Protein AF-A0A844ZYN5-F1 (afdb_monomer)

Solvent-accessible surface area (backbone atoms only — not comparable to full-atom values): 4110 Å² total; per-residue (Å²): 138,80,82,76,80,76,76,74,76,75,71,77,75,56,63,70,60,70,46,42,62,61,50,52,49,51,52,51,51,52,52,53,49,50,56,67,71,50,77,84,39,77,67,58,52,50,52,50,53,62,65,45,45,62,58,52,52,50,51,50,54,53,62,75,74,102

Foldseek 3Di:
DDPPPDPPPPPPPPPLLVCLVVVVVVLVVVLVVCCVVVVPDPVVNVVVVVVCVVVVVVSVVSNVVD

Structure (mmCIF, N/CA/C/O backbone):
data_AF-A0A844ZYN5-F1
#
_entry.id   AF-A0A844ZYN5-F1
#
loop_
_atom_site.group_PDB
_atom_site.id
_atom_site.type_symbol
_atom_site.label_atom_id
_atom_site.label_alt_id
_atom_site.label_comp_id
_atom_site.label_asym_id
_atom_site.label_entity_id
_atom_site.label_seq_id
_atom_site.pdbx_PDB_ins_code
_atom_site.Cartn_x
_atom_site.Cartn_y
_atom_site.Cartn_z
_atom_site.occupancy
_atom_site.B_iso_or_equiv
_atom_site.auth_seq_id
_atom_site.auth_comp_id
_atom_site.auth_asym_id
_atom_site.auth_atom_id
_atom_site.pdbx_PDB_model_num
ATOM 1 N N . MET A 1 1 ? -30.550 2.426 46.183 1.00 55.66 1 MET A N 1
ATOM 2 C CA . MET A 1 1 ? -30.741 2.666 44.735 1.00 55.66 1 MET A CA 1
ATOM 3 C C . MET A 1 1 ? -29.393 2.436 44.061 1.00 55.66 1 MET A C 1
ATOM 5 O O . MET A 1 1 ? -28.486 3.219 44.297 1.00 55.66 1 MET A O 1
ATOM 9 N N . ILE A 1 2 ? -29.207 1.316 43.356 1.00 61.88 2 ILE A N 1
ATOM 10 C CA . ILE A 1 2 ? -27.927 0.947 42.721 1.00 61.88 2 ILE A CA 1
ATOM 11 C C . ILE A 1 2 ? -28.008 1.369 41.248 1.00 61.88 2 ILE A C 1
ATOM 13 O O . ILE A 1 2 ? -28.957 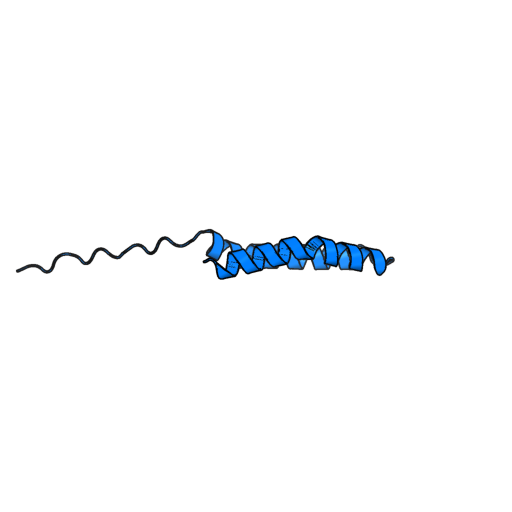0.956 40.578 1.00 61.88 2 ILE A O 1
ATOM 17 N N . PRO A 1 3 ? -27.084 2.195 40.726 1.00 56.41 3 PRO A N 1
ATOM 18 C CA . PRO A 1 3 ? -27.118 2.587 39.328 1.00 56.41 3 PRO A CA 1
ATOM 19 C C . PRO A 1 3 ? -26.760 1.376 38.466 1.00 56.41 3 PRO A C 1
ATOM 21 O O . PRO A 1 3 ? -25.701 0.766 38.625 1.00 56.41 3 PRO A O 1
ATOM 24 N N . ALA A 1 4 ? -27.686 1.022 37.577 1.00 60.03 4 ALA A N 1
ATOM 25 C CA . ALA A 1 4 ? -27.535 -0.048 36.608 1.00 60.03 4 ALA A CA 1
ATOM 26 C C . ALA A 1 4 ? -26.218 0.117 35.840 1.00 60.03 4 ALA A C 1
ATOM 28 O O . ALA A 1 4 ? -25.910 1.190 35.313 1.00 60.03 4 ALA A O 1
ATOM 29 N N . ALA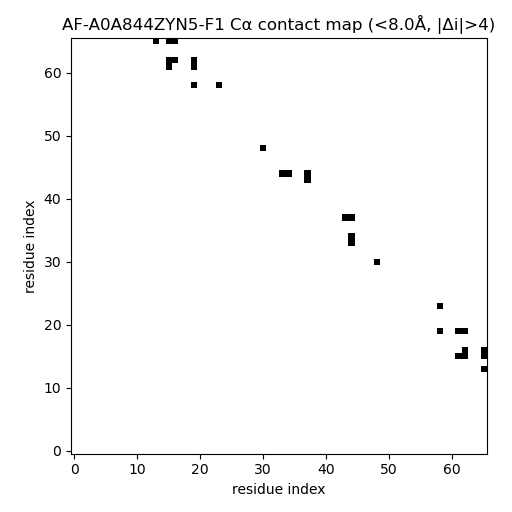 A 1 5 ? -25.440 -0.964 35.803 1.00 59.41 5 ALA A N 1
ATOM 30 C CA . ALA A 1 5 ? -24.193 -1.047 35.072 1.00 59.41 5 ALA A CA 1
ATOM 31 C C . ALA A 1 5 ? -24.423 -0.595 33.625 1.00 59.41 5 ALA A C 1
ATOM 33 O O . ALA A 1 5 ? -25.160 -1.214 32.858 1.00 59.41 5 ALA A O 1
ATOM 34 N N . ARG A 1 6 ? -23.795 0.524 33.261 1.00 61.50 6 ARG A N 1
ATOM 35 C CA . ARG A 1 6 ? -23.758 1.038 31.897 1.00 61.50 6 ARG A CA 1
ATOM 36 C C . ARG A 1 6 ? -23.105 -0.043 31.047 1.00 61.50 6 ARG A C 1
ATOM 38 O O . ARG A 1 6 ? -21.887 -0.200 31.098 1.00 61.50 6 ARG A O 1
ATOM 45 N N . HIS A 1 7 ? -23.910 -0.800 30.301 1.00 58.59 7 HIS A N 1
ATOM 46 C CA . HIS A 1 7 ? -23.424 -1.675 29.242 1.00 58.59 7 HIS A CA 1
ATOM 47 C C . HIS A 1 7 ? -22.449 -0.845 28.406 1.00 58.59 7 HIS A C 1
ATOM 49 O O . HIS A 1 7 ? -22.862 0.064 27.679 1.00 58.59 7 HIS A O 1
ATOM 55 N N . ARG A 1 8 ? -21.141 -1.101 28.548 1.00 61.97 8 ARG A N 1
ATOM 56 C CA . ARG A 1 8 ? -20.163 -0.622 27.579 1.00 61.97 8 ARG A CA 1
ATOM 57 C C . ARG A 1 8 ? -20.648 -1.229 26.277 1.00 61.97 8 ARG A C 1
ATOM 59 O O . ARG A 1 8 ? -20.573 -2.443 26.113 1.00 61.97 8 ARG A O 1
ATOM 66 N N . ARG A 1 9 ? -21.230 -0.411 25.397 1.00 59.53 9 ARG A N 1
ATOM 67 C CA . ARG A 1 9 ? -21.399 -0.799 24.003 1.00 59.53 9 ARG A CA 1
ATOM 68 C C . ARG A 1 9 ? -19.993 -1.162 23.562 1.00 59.53 9 ARG A C 1
ATOM 70 O O . ARG A 1 9 ? -19.151 -0.276 23.434 1.00 59.53 9 ARG A O 1
ATOM 77 N N . ALA A 1 10 ? -19.713 -2.458 23.475 1.00 59.84 10 ALA A N 1
ATOM 78 C CA . ALA A 1 10 ? -18.526 -2.943 22.817 1.00 59.84 10 ALA A CA 1
ATOM 79 C C . ALA A 1 10 ? -18.684 -2.427 21.392 1.00 59.84 10 ALA A C 1
ATOM 81 O O . ALA A 1 10 ? -19.501 -2.938 20.630 1.00 59.84 10 ALA A O 1
ATOM 82 N N . ALA A 1 11 ? -18.035 -1.301 21.096 1.00 62.22 11 ALA A N 1
ATOM 83 C CA . ALA A 1 11 ? -17.939 -0.816 19.740 1.00 62.22 11 ALA A CA 1
ATOM 84 C C . ALA A 1 11 ? -17.266 -1.960 18.993 1.00 62.22 11 ALA A C 1
ATOM 86 O O . ALA A 1 11 ? -16.115 -2.288 19.281 1.00 62.22 11 ALA A O 1
ATOM 87 N N . SER A 1 12 ? -18.033 -2.652 18.155 1.00 62.12 12 SER A N 1
ATOM 88 C CA . SER A 1 12 ? -17.544 -3.740 17.327 1.00 62.12 12 SER A CA 1
ATOM 89 C C . SER A 1 12 ? -16.383 -3.178 16.519 1.00 62.12 12 SER A C 1
ATOM 91 O O . SER A 1 12 ? -16.593 -2.375 15.608 1.00 62.12 12 SER A O 1
ATOM 93 N N . VAL A 1 13 ? -15.155 -3.506 16.921 1.00 64.94 13 VAL A N 1
ATOM 94 C CA . VAL A 1 13 ? -13.959 -3.045 16.226 1.00 64.94 13 VAL A CA 1
ATOM 95 C C . VAL A 1 13 ? -14.012 -3.688 14.855 1.00 64.94 13 VAL A C 1
ATOM 97 O O . VAL A 1 13 ? -13.952 -4.908 14.723 1.00 64.94 13 VAL A O 1
ATOM 100 N N . SER A 1 14 ? -14.211 -2.860 13.837 1.00 65.12 14 SER A N 1
ATOM 101 C CA . SER A 1 14 ? -14.311 -3.329 12.467 1.00 65.12 14 SER A CA 1
ATOM 102 C C . SER A 1 14 ? -12.942 -3.875 12.053 1.00 65.12 14 SER A C 1
ATOM 104 O O . SER A 1 14 ? -12.010 -3.105 11.829 1.00 65.12 14 SER A O 1
ATOM 106 N N . TYR A 1 15 ? -12.808 -5.203 11.971 1.00 69.94 15 TYR A N 1
ATOM 107 C CA . TYR A 1 15 ? -11.633 -5.907 11.441 1.00 69.94 15 TYR A CA 1
ATOM 108 C C . TYR A 1 15 ? -11.016 -5.272 10.181 1.00 69.94 15 TYR A C 1
ATOM 110 O O . TYR A 1 15 ? -9.791 -5.134 10.147 1.00 69.94 15 TYR A O 1
ATOM 118 N N . PRO A 1 16 ? -11.789 -4.808 9.175 1.00 68.00 16 PRO A N 1
ATOM 119 C CA . PRO A 1 16 ? -11.208 -4.132 8.013 1.00 68.00 16 PRO A CA 1
ATOM 120 C C . PRO A 1 16 ? -10.410 -2.866 8.355 1.00 68.00 16 PRO A C 1
ATOM 122 O O . PRO A 1 16 ? -9.445 -2.554 7.663 1.00 68.00 16 PRO A O 1
ATOM 125 N N . ARG A 1 17 ? -10.738 -2.167 9.449 1.00 69.06 17 ARG A N 1
ATOM 126 C CA . ARG A 1 17 ? -9.993 -0.983 9.903 1.00 69.06 17 ARG A CA 1
ATOM 127 C C . ARG A 1 17 ? -8.609 -1.342 10.441 1.00 69.06 17 ARG A C 1
ATOM 129 O O . ARG A 1 17 ? -7.668 -0.576 10.271 1.00 69.06 17 ARG A O 1
ATOM 136 N N . VAL A 1 18 ? -8.483 -2.513 11.061 1.00 78.50 18 VAL A N 1
ATOM 137 C CA . VAL A 1 18 ? -7.213 -3.012 11.610 1.00 78.50 18 VAL A CA 1
ATOM 138 C C . VAL A 1 18 ? -6.283 -3.484 10.488 1.00 78.50 18 VAL A C 1
ATOM 140 O O . VAL A 1 18 ? -5.080 -3.244 10.545 1.00 78.50 18 VAL A O 1
ATOM 143 N N . PHE A 1 19 ? -6.835 -4.091 9.432 1.00 78.69 19 PHE A N 1
ATOM 144 C CA . PHE A 1 19 ? -6.060 -4.592 8.291 1.00 78.69 19 PHE A CA 1
ATOM 145 C C . PHE A 1 19 ? -5.768 -3.551 7.201 1.00 78.69 19 PHE A C 1
ATOM 147 O O . PHE A 1 19 ? -4.958 -3.824 6.317 1.00 78.69 19 PHE A O 1
ATOM 154 N N . ALA A 1 20 ? -6.354 -2.352 7.271 1.00 78.19 20 ALA A N 1
ATOM 155 C CA . ALA A 1 20 ? -6.140 -1.303 6.274 1.00 78.19 20 ALA A CA 1
ATOM 156 C C . ALA A 1 20 ? -4.662 -0.892 6.150 1.00 78.19 20 ALA A C 1
ATOM 158 O O . ALA A 1 20 ? -4.124 -0.834 5.044 1.00 78.19 20 ALA A O 1
ATOM 159 N N . VAL A 1 21 ? -3.993 -0.647 7.282 1.00 80.00 21 VAL A N 1
ATOM 160 C CA . VAL A 1 21 ? -2.578 -0.240 7.306 1.00 80.00 21 VAL A CA 1
ATOM 161 C C . VAL A 1 21 ? -1.657 -1.364 6.797 1.00 80.00 21 VAL A C 1
ATOM 163 O O . VAL A 1 21 ? -0.879 -1.100 5.879 1.00 80.00 21 VAL A O 1
ATOM 166 N N . PRO A 1 22 ? -1.762 -2.619 7.285 1.00 84.44 22 PRO A N 1
ATOM 167 C CA . PRO A 1 22 ? -1.005 -3.743 6.728 1.00 84.44 22 PRO A CA 1
ATOM 168 C C . PRO A 1 22 ? -1.222 -3.964 5.226 1.00 84.44 22 PRO A C 1
ATOM 170 O O . PRO A 1 22 ? -0.261 -4.205 4.499 1.00 84.44 22 PRO A O 1
ATOM 173 N N . ALA A 1 23 ? -2.463 -3.860 4.739 1.00 81.25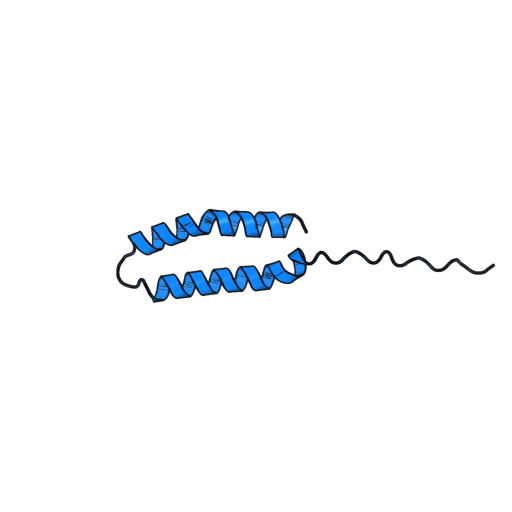 23 ALA A N 1
ATOM 174 C CA . ALA A 1 23 ? -2.772 -4.052 3.324 1.00 81.25 23 ALA A CA 1
ATOM 175 C C . ALA A 1 23 ? -2.167 -2.945 2.448 1.00 81.25 23 ALA A C 1
ATOM 177 O O . ALA A 1 23 ? -1.607 -3.233 1.392 1.00 81.25 23 ALA A O 1
ATOM 178 N N . ALA A 1 24 ? -2.226 -1.688 2.895 1.00 80.69 24 ALA A N 1
ATOM 179 C CA . ALA A 1 24 ? -1.597 -0.574 2.191 1.00 80.69 24 ALA A CA 1
ATOM 180 C C . ALA A 1 24 ? -0.073 -0.750 2.094 1.00 80.69 24 ALA A C 1
ATOM 182 O O . ALA A 1 24 ? 0.502 -0.522 1.030 1.00 80.69 24 ALA A O 1
ATOM 183 N N . LEU A 1 25 ? 0.567 -1.207 3.175 1.00 84.44 25 LEU A N 1
ATOM 184 C C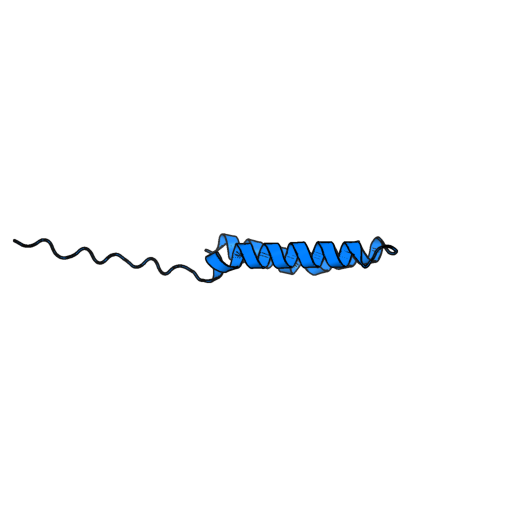A . LEU A 1 25 ? 1.998 -1.513 3.182 1.00 84.44 25 LEU A CA 1
ATOM 185 C C . LEU A 1 25 ? 2.338 -2.652 2.217 1.00 84.44 25 LEU A C 1
ATOM 187 O O . LEU A 1 25 ? 3.256 -2.500 1.419 1.00 84.44 25 LEU A O 1
ATOM 191 N N . LEU A 1 26 ? 1.569 -3.747 2.225 1.00 84.62 26 LEU A N 1
ATOM 192 C CA . LEU A 1 26 ? 1.749 -4.860 1.287 1.00 84.62 26 LEU A CA 1
ATOM 193 C C . LEU A 1 26 ? 1.690 -4.378 -0.170 1.00 84.62 26 LEU A C 1
ATOM 195 O O . LEU A 1 26 ? 2.564 -4.714 -0.966 1.00 84.62 26 LEU A O 1
ATOM 199 N N . LEU A 1 27 ? 0.685 -3.565 -0.511 1.00 82.25 27 LEU A N 1
ATOM 200 C CA . LEU A 1 27 ? 0.528 -3.008 -1.856 1.00 82.25 27 LEU A CA 1
ATOM 201 C C . LEU A 1 27 ? 1.691 -2.087 -2.235 1.00 82.25 27 LEU A C 1
ATOM 203 O O . LEU A 1 27 ? 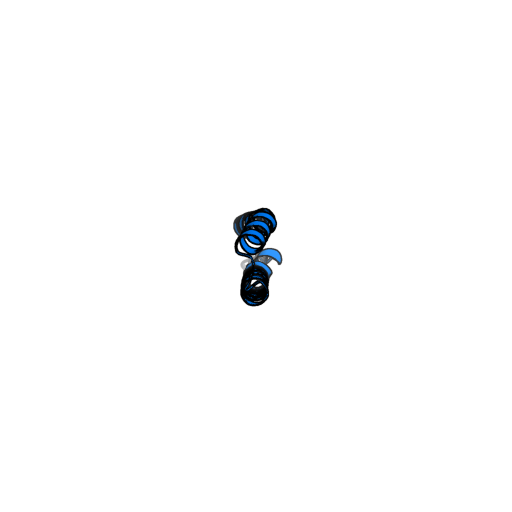2.208 -2.187 -3.346 1.00 82.25 27 LEU A O 1
ATOM 207 N N . ALA A 1 28 ? 2.131 -1.222 -1.318 1.00 83.38 28 ALA A N 1
ATOM 208 C CA . ALA A 1 28 ? 3.274 -0.343 -1.541 1.00 83.38 28 ALA A CA 1
ATOM 209 C C . ALA A 1 28 ? 4.569 -1.141 -1.766 1.00 83.38 28 ALA A C 1
ATOM 211 O O . ALA A 1 28 ? 5.340 -0.828 -2.673 1.00 83.38 28 ALA A O 1
ATOM 212 N N . THR A 1 29 ? 4.786 -2.204 -0.988 1.00 86.00 29 THR A N 1
ATOM 213 C CA . THR A 1 29 ? 5.936 -3.099 -1.145 1.00 86.00 29 THR A CA 1
ATOM 214 C C . THR A 1 29 ? 5.891 -3.849 -2.470 1.00 86.00 29 THR A C 1
ATOM 216 O O . THR A 1 29 ? 6.899 -3.881 -3.170 1.00 86.00 29 THR A O 1
ATOM 219 N N . LEU A 1 30 ? 4.742 -4.415 -2.851 1.00 83.50 30 LEU A N 1
ATOM 220 C CA . LEU A 1 30 ? 4.583 -5.090 -4.142 1.00 83.50 30 LEU A CA 1
ATOM 221 C C . LEU A 1 30 ? 4.837 -4.131 -5.306 1.00 83.50 30 LEU A C 1
ATOM 223 O O . LEU A 1 30 ? 5.562 -4.482 -6.230 1.00 83.50 30 LEU A O 1
ATOM 227 N N . ALA A 1 31 ? 4.307 -2.908 -5.236 1.00 79.12 31 ALA A N 1
ATOM 228 C CA . ALA A 1 31 ? 4.554 -1.887 -6.246 1.00 79.12 31 ALA A CA 1
ATOM 229 C C . ALA A 1 31 ? 6.048 -1.545 -6.351 1.00 79.12 31 ALA A C 1
ATOM 231 O O . ALA A 1 31 ? 6.601 -1.558 -7.448 1.00 79.12 31 ALA A O 1
ATOM 232 N N . GLY A 1 32 ? 6.723 -1.300 -5.223 1.00 80.00 32 GLY A N 1
ATOM 233 C CA . GLY A 1 32 ? 8.163 -1.030 -5.199 1.00 80.00 32 GLY A CA 1
ATOM 234 C C . GLY A 1 32 ? 8.998 -2.195 -5.738 1.00 80.00 32 GLY A C 1
ATOM 235 O O . GLY A 1 32 ? 9.951 -1.973 -6.482 1.00 80.00 32 GLY A O 1
ATOM 236 N N . LEU A 1 33 ? 8.609 -3.432 -5.421 1.00 84.44 33 LEU A N 1
ATOM 237 C CA . LEU A 1 33 ? 9.268 -4.641 -5.909 1.00 84.44 33 LEU A CA 1
ATOM 238 C C . LEU A 1 33 ? 9.119 -4.785 -7.425 1.00 84.44 33 LEU A C 1
ATOM 240 O O . LEU A 1 33 ? 10.109 -5.008 -8.113 1.00 84.44 33 LEU A O 1
ATOM 244 N N . VAL A 1 34 ? 7.904 -4.615 -7.949 1.00 77.25 34 VAL A N 1
ATOM 245 C CA . VAL A 1 34 ? 7.648 -4.643 -9.393 1.00 77.25 34 VAL A CA 1
ATOM 246 C C . VAL A 1 34 ? 8.461 -3.554 -10.089 1.00 77.25 34 VAL A C 1
ATOM 248 O O . VAL A 1 34 ? 9.183 -3.850 -11.029 1.00 77.25 34 VAL A O 1
ATOM 251 N N . ILE A 1 35 ? 8.443 -2.317 -9.585 1.00 74.25 35 ILE A N 1
ATOM 252 C CA . ILE A 1 35 ? 9.235 -1.214 -10.153 1.00 74.25 35 ILE A CA 1
ATOM 253 C C . ILE A 1 35 ? 10.734 -1.551 -10.178 1.00 74.25 35 ILE A C 1
ATOM 255 O O . ILE A 1 35 ? 11.396 -1.309 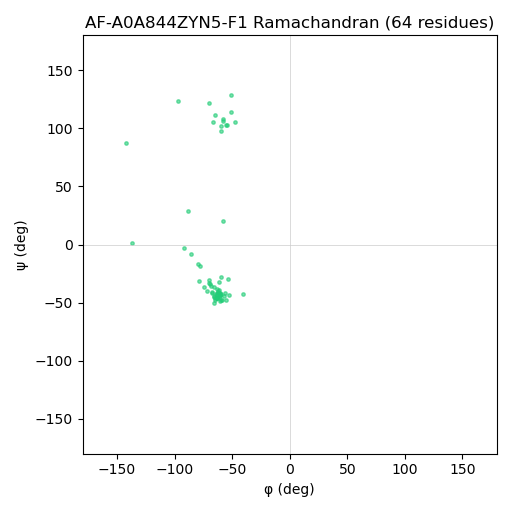-11.186 1.00 74.25 35 ILE A O 1
ATOM 259 N N . GLY A 1 36 ? 11.269 -2.116 -9.092 1.00 76.31 36 GLY A N 1
ATOM 260 C CA . GLY A 1 36 ? 12.680 -2.493 -8.996 1.00 76.31 36 GLY A CA 1
ATOM 261 C C . GLY A 1 36 ? 13.071 -3.657 -9.911 1.00 76.31 36 GLY A C 1
ATOM 262 O O . GLY A 1 36 ? 14.175 -3.660 -10.451 1.00 76.31 36 GLY A O 1
ATOM 263 N N . LEU A 1 37 ? 12.175 -4.628 -10.112 1.00 77.69 37 LEU A N 1
ATOM 264 C CA . LEU A 1 37 ? 12.412 -5.791 -10.973 1.00 77.69 37 LEU A CA 1
ATOM 265 C C . LEU A 1 37 ? 12.237 -5.470 -12.466 1.00 77.69 37 LEU A C 1
ATOM 267 O O . LEU A 1 37 ? 12.938 -6.039 -13.301 1.00 77.69 37 LEU A O 1
ATOM 271 N N . THR A 1 38 ? 11.355 -4.535 -12.821 1.00 74.25 38 THR A N 1
ATOM 272 C CA . THR A 1 38 ? 11.004 -4.208 -14.216 1.00 74.25 38 THR A CA 1
ATOM 273 C C . THR A 1 38 ? 11.920 -3.139 -14.838 1.00 74.25 38 THR A C 1
ATOM 275 O O . THR A 1 38 ? 11.519 -2.410 -15.744 1.00 74.25 38 THR A O 1
ATOM 278 N N . GLY A 1 39 ? 13.178 -3.039 -14.394 1.00 61.78 39 GLY A N 1
ATOM 279 C CA . GLY A 1 39 ? 14.169 -2.003 -14.745 1.00 61.78 39 GLY A CA 1
ATOM 280 C C . GLY A 1 39 ? 14.557 -1.811 -16.228 1.00 61.78 39 GLY A C 1
ATOM 281 O O . GLY A 1 39 ? 15.606 -1.236 -16.497 1.00 61.78 39 GLY A O 1
ATOM 282 N N . SER A 1 40 ? 13.757 -2.247 -17.206 1.00 68.19 40 SER A N 1
ATOM 283 C CA . SER A 1 40 ? 14.005 -2.046 -18.645 1.00 68.19 40 SER A CA 1
ATOM 284 C C . SER A 1 40 ? 12.783 -1.646 -19.497 1.00 68.19 40 SER A C 1
ATOM 286 O O . SER A 1 40 ? 12.941 -1.412 -20.694 1.00 68.19 40 SER A O 1
ATOM 288 N N . GLY A 1 41 ? 11.581 -1.468 -18.929 1.00 68.81 41 GLY A N 1
ATOM 289 C CA . GLY A 1 41 ? 10.388 -1.111 -19.712 1.00 68.81 41 GLY A CA 1
ATOM 290 C C . GLY A 1 41 ? 9.452 -0.134 -19.008 1.00 68.81 41 GLY A C 1
ATOM 291 O O . GLY A 1 41 ? 8.478 -0.548 -18.393 1.00 68.81 41 GLY A O 1
ATOM 292 N N . ALA A 1 42 ? 9.675 1.177 -19.151 1.00 69.50 42 ALA A N 1
ATOM 293 C CA . ALA A 1 42 ? 8.835 2.218 -18.533 1.00 69.50 42 ALA A CA 1
ATOM 294 C C . ALA A 1 42 ? 7.329 2.080 -18.853 1.00 69.50 42 ALA A C 1
ATOM 296 O O . ALA A 1 42 ? 6.479 2.437 -18.040 1.00 69.50 42 ALA A O 1
ATOM 297 N N . ARG A 1 43 ? 6.994 1.526 -20.027 1.00 70.38 43 ARG A N 1
ATOM 298 C CA . ARG A 1 43 ? 5.609 1.232 -20.431 1.00 70.38 43 ARG A CA 1
ATOM 299 C C . ARG A 1 43 ? 4.980 0.100 -19.621 1.00 70.38 43 ARG A C 1
ATOM 301 O O . ARG A 1 43 ? 3.789 0.163 -19.345 1.00 70.38 43 ARG A O 1
ATOM 308 N N . ASP A 1 44 ? 5.772 -0.891 -19.230 1.00 75.00 44 ASP A N 1
ATOM 309 C CA . ASP A 1 44 ? 5.309 -2.040 -18.453 1.00 75.00 44 ASP A CA 1
ATOM 310 C C . ASP A 1 44 ? 5.000 -1.629 -17.009 1.00 75.00 44 ASP A C 1
ATOM 312 O O . ASP A 1 44 ? 3.949 -1.962 -16.470 1.00 75.00 44 ASP A O 1
ATOM 316 N N . VAL A 1 45 ? 5.839 -0.760 -16.433 1.00 70.31 45 VAL A N 1
ATOM 317 C CA . VAL A 1 45 ? 5.584 -0.132 -15.126 1.00 70.31 45 VAL A CA 1
ATOM 318 C C . VAL A 1 45 ? 4.310 0.716 -15.154 1.00 70.31 45 VAL A C 1
ATOM 320 O O . VAL A 1 45 ? 3.480 0.615 -14.252 1.00 70.31 45 VAL A O 1
ATOM 323 N N . LEU A 1 46 ? 4.119 1.527 -16.200 1.00 76.38 46 LEU A N 1
ATOM 324 C CA . LEU A 1 46 ? 2.902 2.325 -16.382 1.00 76.38 46 LEU A CA 1
ATOM 325 C C . LEU A 1 46 ? 1.654 1.441 -16.490 1.00 76.38 46 LEU A C 1
ATOM 327 O O . LEU A 1 46 ? 0.653 1.721 -15.832 1.00 76.38 46 LEU A O 1
ATOM 331 N N . ALA A 1 47 ? 1.722 0.356 -17.265 1.00 78.31 47 ALA A N 1
ATOM 332 C CA . ALA A 1 47 ? 0.636 -0.613 -17.367 1.00 78.31 47 ALA A CA 1
ATOM 333 C C . ALA A 1 47 ? 0.323 -1.247 -16.002 1.00 78.31 47 ALA A C 1
ATOM 335 O O . ALA A 1 47 ? -0.841 -1.323 -15.612 1.00 78.31 47 ALA A O 1
ATOM 336 N N . TRP A 1 48 ? 1.351 -1.605 -15.230 1.00 74.94 48 TRP A N 1
ATOM 337 C CA . TRP A 1 48 ? 1.203 -2.155 -13.883 1.00 74.94 48 TRP A CA 1
ATOM 338 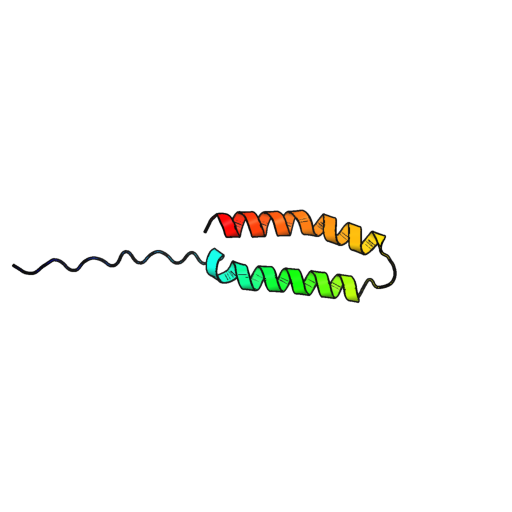C C . TRP A 1 48 ? 0.548 -1.178 -12.899 1.00 74.94 48 TRP A C 1
ATOM 340 O O . TRP A 1 48 ? -0.335 -1.566 -12.134 1.00 74.94 48 TRP A O 1
ATOM 350 N N . VAL A 1 49 ? 0.923 0.103 -12.940 1.00 75.94 49 VAL A N 1
ATOM 351 C CA . VAL A 1 49 ? 0.304 1.151 -12.111 1.00 75.94 49 VAL A CA 1
ATOM 352 C C . VAL A 1 49 ? -1.170 1.337 -12.472 1.00 75.94 49 VAL A C 1
ATOM 354 O O . VAL A 1 49 ? -2.012 1.425 -11.576 1.00 75.94 49 VAL A O 1
ATOM 357 N N . LEU A 1 50 ? -1.508 1.341 -13.767 1.00 82.00 50 LEU A N 1
ATOM 358 C CA . LEU A 1 50 ? -2.903 1.413 -14.207 1.00 82.00 50 LEU A CA 1
ATOM 359 C C . LEU A 1 50 ? -3.715 0.189 -13.754 1.00 82.00 50 LEU A C 1
ATOM 361 O O . LEU A 1 50 ? -4.865 0.343 -13.346 1.00 82.00 50 LEU A O 1
ATOM 365 N N . VAL A 1 51 ? -3.125 -1.009 -13.772 1.00 80.94 51 VAL A N 1
ATOM 366 C CA . VAL A 1 51 ? -3.770 -2.242 -13.286 1.00 80.94 51 VAL A CA 1
ATOM 367 C C . VAL A 1 51 ? -3.936 -2.246 -11.764 1.00 80.94 51 VAL A C 1
ATOM 369 O O . VAL A 1 51 ? -4.905 -2.811 -11.264 1.00 80.94 51 VAL A O 1
ATOM 372 N N . ALA A 1 52 ? -3.046 -1.595 -11.012 1.00 79.88 52 ALA A N 1
ATOM 373 C CA . ALA A 1 52 ? -3.153 -1.478 -9.556 1.00 79.88 52 ALA A CA 1
ATOM 374 C C . ALA A 1 52 ? -4.183 -0.424 -9.098 1.00 79.88 52 ALA A C 1
ATOM 376 O O . ALA A 1 52 ? -4.651 -0.466 -7.957 1.00 79.88 52 ALA A O 1
ATOM 377 N N . LEU A 1 53 ? -4.578 0.504 -9.974 1.00 82.62 53 LEU A N 1
ATOM 378 C CA . LEU A 1 53 ? -5.526 1.586 -9.683 1.00 82.62 53 LEU A CA 1
ATOM 379 C C . LEU A 1 53 ? -6.868 1.125 -9.063 1.00 82.62 53 LEU A C 1
ATOM 381 O O . LEU A 1 53 ? -7.304 1.737 -8.084 1.00 82.62 53 LEU A O 1
ATOM 385 N N . PRO A 1 54 ? -7.524 0.047 -9.544 1.00 81.00 54 PRO A N 1
ATOM 386 C CA . PRO A 1 54 ? -8.766 -0.462 -8.965 1.00 81.00 54 PRO A CA 1
ATOM 387 C C . PRO A 1 54 ? -8.560 -1.013 -7.551 1.00 81.00 54 PRO A C 1
ATOM 389 O O . PRO A 1 54 ? -9.415 -0.824 -6.689 1.00 81.00 54 PRO A O 1
ATOM 392 N N . LEU A 1 55 ? -7.416 -1.655 -7.291 1.00 80.31 55 LEU A N 1
ATOM 393 C CA . LEU A 1 55 ? -7.067 -2.171 -5.965 1.00 80.31 55 LEU A CA 1
ATOM 394 C C . LEU A 1 55 ? -6.839 -1.023 -4.979 1.00 80.31 55 LEU A C 1
ATOM 396 O O . LEU A 1 55 ? -7.329 -1.077 -3.853 1.00 80.31 55 LEU A O 1
ATOM 400 N N . PHE A 1 56 ? -6.180 0.052 -5.419 1.00 78.19 56 PHE A N 1
ATOM 401 C CA . PHE A 1 56 ? -6.038 1.275 -4.630 1.00 78.19 56 PHE A CA 1
ATOM 402 C C . PHE A 1 56 ? -7.384 1.945 -4.355 1.00 78.19 56 PHE A C 1
ATOM 404 O O . PHE A 1 56 ? -7.668 2.309 -3.215 1.00 78.19 56 PHE A O 1
ATOM 411 N N . ALA A 1 57 ? -8.239 2.080 -5.370 1.00 83.00 57 ALA A N 1
ATOM 412 C CA . ALA A 1 57 ? -9.569 2.657 -5.211 1.00 83.00 57 ALA A CA 1
ATOM 413 C C 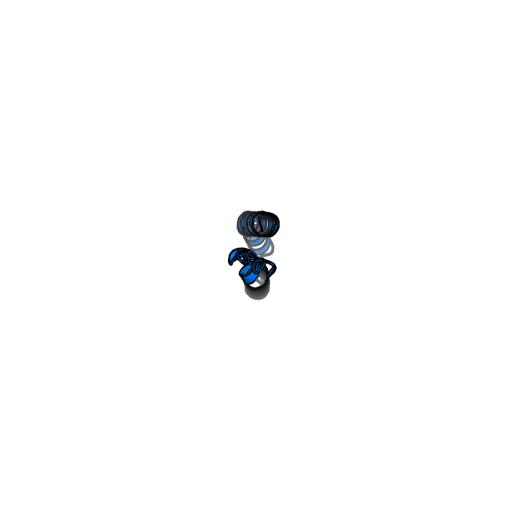. ALA A 1 57 ? -10.426 1.838 -4.234 1.00 83.00 57 ALA A C 1
ATOM 415 O O . ALA A 1 57 ? -11.084 2.411 -3.364 1.00 83.00 57 ALA A O 1
ATOM 416 N N . LEU A 1 58 ? -10.366 0.506 -4.323 1.00 79.31 58 LEU A N 1
ATOM 417 C CA . LEU A 1 58 ? -11.041 -0.400 -3.399 1.00 79.31 58 LEU A CA 1
ATOM 418 C C . LEU A 1 58 ? -10.497 -0.255 -1.975 1.00 79.31 58 LEU A C 1
ATOM 420 O O . LEU A 1 58 ? -11.287 -0.121 -1.044 1.00 79.31 58 LEU A O 1
ATOM 424 N N . ALA A 1 59 ? -9.173 -0.216 -1.804 1.00 76.62 59 ALA A N 1
ATOM 425 C CA . ALA A 1 59 ? -8.533 -0.016 -0.507 1.00 76.62 59 ALA A CA 1
ATOM 426 C C . ALA A 1 59 ? -8.937 1.325 0.128 1.00 76.62 59 ALA A C 1
ATOM 428 O O . ALA A 1 59 ? -9.280 1.371 1.309 1.00 76.62 59 ALA A O 1
ATOM 429 N N . ILE A 1 60 ? -8.980 2.407 -0.658 1.00 78.81 60 ILE A N 1
ATOM 430 C CA . ILE A 1 60 ? -9.422 3.733 -0.200 1.00 78.81 60 ILE A CA 1
ATOM 431 C C . ILE A 1 60 ? -10.910 3.716 0.164 1.00 78.81 60 ILE A C 1
ATOM 433 O O . ILE A 1 60 ? -11.293 4.241 1.208 1.00 78.81 60 ILE A O 1
ATOM 437 N N . ALA A 1 61 ? -11.758 3.115 -0.672 1.00 80.94 61 ALA A N 1
ATOM 438 C CA . ALA A 1 61 ? -13.190 3.010 -0.412 1.00 80.94 61 ALA A CA 1
ATOM 439 C C . ALA A 1 61 ? -13.473 2.203 0.863 1.00 80.94 61 ALA A C 1
ATOM 441 O O . ALA A 1 61 ? -14.315 2.597 1.667 1.00 80.94 61 ALA A O 1
ATOM 442 N N . TRP A 1 62 ? -12.728 1.120 1.089 1.00 71.44 62 TRP A N 1
ATOM 443 C CA . TRP A 1 62 ? -12.789 0.333 2.319 1.00 71.44 62 TRP A CA 1
ATOM 444 C C . TRP A 1 62 ? -12.298 1.108 3.539 1.00 71.44 62 TRP A C 1
ATOM 446 O O . TRP A 1 62 ? -12.977 1.108 4.564 1.00 71.44 62 TRP A O 1
ATOM 456 N N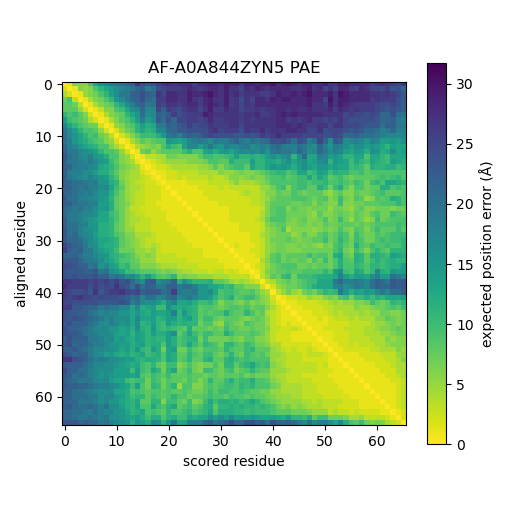 . ALA A 1 63 ? -11.177 1.823 3.424 1.00 71.25 63 ALA A N 1
ATOM 457 C CA . ALA A 1 63 ? -10.647 2.655 4.502 1.00 71.25 63 ALA A CA 1
ATOM 458 C C . ALA A 1 63 ? -11.617 3.775 4.911 1.00 71.25 63 ALA A C 1
ATOM 460 O O . ALA A 1 63 ? -11.687 4.134 6.081 1.00 71.25 63 ALA A O 1
ATOM 461 N N . ARG A 1 64 ? -12.399 4.309 3.964 1.00 77.56 64 ARG A N 1
ATOM 462 C CA . ARG A 1 64 ? -13.420 5.337 4.228 1.00 77.56 64 ARG A CA 1
ATOM 463 C C . ARG A 1 64 ? -14.726 4.780 4.797 1.00 77.56 64 ARG A C 1
ATOM 465 O O . ARG A 1 64 ? -15.528 5.552 5.312 1.00 77.56 64 ARG A O 1
ATOM 472 N N . ARG A 1 65 ? -14.966 3.469 4.687 1.00 65.81 65 ARG A N 1
ATOM 473 C CA . ARG A 1 65 ? -16.205 2.810 5.136 1.00 65.81 65 ARG A CA 1
ATOM 474 C C . ARG A 1 65 ? -16.132 2.284 6.579 1.00 65.81 65 ARG A C 1
ATOM 476 O O . ARG A 1 65 ? -17.134 1.757 7.057 1.00 65.81 65 ARG A O 1
ATOM 483 N N . GLY A 1 66 ? -14.981 2.404 7.254 1.00 56.50 66 GLY A N 1
ATOM 484 C CA . GLY A 1 66 ? -14.751 1.958 8.639 1.00 56.50 66 GLY A CA 1
ATOM 485 C C . GLY A 1 66 ? -14.411 3.081 9.612 1.00 56.50 66 GLY A C 1
ATOM 486 O O . GLY A 1 66 ? -14.916 3.029 10.749 1.00 56.50 66 GLY A O 1
#

pLDDT: mean 73.35, std 8.67, range [55.66, 86.0]

Sequence (66 aa):
MIPAARHRRAASVSYPRVFAVPAALLLATLAGLVIGLTGSGARDVLAWVLVALPLFALAIAWARRG

Secondary structure (DSSP, 8-state):
-PPP----------HHHHHHHHHHHHHHHHHHHHHHHTTT-HHHHHHHHHHHHHHHHHHHHHHHT-

Radius of gyration: 20.28 Å; Cα contacts (8 Å, |Δi|>4): 15; chains: 1; bounding box: 45×11×65 Å

Mean predicted aligned error: 11.49 Å

Organism: NCBI:txid1850444